Protein AF-A0A8H7BM84-F1 (afdb_monomer)

Sequence (127 aa):
MQILDDKEEPNIYANKRNANEGFRQAFTTRTEGTVSVCFKNYFSEGLNEQTGVSRPVGLEFEIGGLDFDRLAKIEALGPLELELRKLESVVKEIIEEMGYLQRREARLRDTNAGKYYIYATSSEESV

Mean predicted aligned error: 13.64 Å

pLDDT: mean 81.11, std 11.59, range [44.44, 95.44]

Structure (mmCIF, N/CA/C/O backbone):
data_AF-A0A8H7BM84-F1
#
_entry.id   AF-A0A8H7BM84-F1
#
loop_
_atom_site.group_PDB
_atom_site.id
_atom_site.type_symbol
_atom_site.label_atom_id
_atom_site.label_alt_id
_atom_site.label_comp_id
_atom_site.label_asym_id
_atom_site.label_entity_id
_atom_site.label_seq_id
_atom_site.pdbx_PDB_ins_code
_atom_site.Cartn_x
_atom_site.Cartn_y
_atom_site.Cartn_z
_atom_site.occupancy
_atom_site.B_iso_or_equiv
_atom_site.auth_seq_id
_atom_site.auth_comp_id
_atom_site.auth_asym_id
_atom_site.auth_atom_id
_atom_site.pdbx_PDB_model_num
ATOM 1 N N . MET A 1 1 ? -15.984 0.497 9.610 1.00 89.88 1 MET A N 1
ATOM 2 C CA . MET A 1 1 ? -14.647 0.513 8.995 1.00 89.88 1 MET A CA 1
ATOM 3 C C . MET A 1 1 ? -14.707 1.357 7.734 1.00 89.88 1 MET A C 1
ATOM 5 O O . MET A 1 1 ? -15.658 1.209 6.970 1.00 89.88 1 MET A O 1
ATOM 9 N N . GLN A 1 2 ? -13.740 2.247 7.545 1.00 93.50 2 GLN A N 1
ATOM 10 C CA . GLN A 1 2 ? -13.594 3.076 6.349 1.00 93.50 2 GLN A CA 1
ATOM 11 C C . GLN A 1 2 ? -12.145 3.008 5.858 1.00 93.50 2 GLN A C 1
ATOM 13 O O . GLN A 1 2 ? -11.248 3.008 6.692 1.00 93.50 2 GLN A O 1
ATOM 18 N N . ILE A 1 3 ? -11.931 2.928 4.544 1.00 93.25 3 ILE A N 1
ATOM 19 C CA . ILE A 1 3 ? -10.610 3.007 3.897 1.00 93.25 3 ILE A CA 1
ATOM 20 C C . ILE A 1 3 ? -10.632 4.222 2.975 1.00 93.25 3 ILE A C 1
ATOM 22 O O . ILE A 1 3 ? -11.518 4.304 2.118 1.00 93.25 3 ILE A O 1
ATOM 26 N N . LEU A 1 4 ? -9.699 5.152 3.165 1.00 94.44 4 LEU A N 1
ATOM 27 C CA . LEU A 1 4 ? -9.639 6.424 2.440 1.00 94.44 4 LEU A CA 1
ATOM 28 C C . LEU A 1 4 ? -8.197 6.903 2.232 1.00 94.44 4 LEU A C 1
ATOM 30 O O . LEU A 1 4 ? -7.324 6.519 3.007 1.00 94.44 4 LEU A O 1
ATOM 34 N N . ASP A 1 5 ? -7.950 7.710 1.200 1.00 94.12 5 ASP A N 1
ATOM 35 C CA . ASP A 1 5 ? -6.655 8.384 1.004 1.00 94.12 5 ASP A CA 1
ATOM 36 C C . ASP A 1 5 ? -6.604 9.784 1.641 1.00 94.12 5 ASP A C 1
ATOM 38 O O . ASP A 1 5 ? -7.597 10.292 2.158 1.00 94.12 5 ASP A O 1
ATOM 42 N N . ASP A 1 6 ? -5.412 10.374 1.653 1.00 93.12 6 ASP A N 1
ATOM 43 C CA . ASP A 1 6 ? -5.058 11.642 2.299 1.00 93.12 6 ASP A CA 1
ATOM 44 C C . ASP A 1 6 ? -5.249 12.888 1.416 1.00 93.12 6 ASP A C 1
ATOM 46 O O . ASP A 1 6 ? -4.701 13.953 1.705 1.00 93.12 6 ASP A O 1
ATOM 50 N N . LYS A 1 7 ? -6.039 12.789 0.344 1.00 90.06 7 LYS A N 1
ATOM 51 C CA . LYS A 1 7 ? -6.322 13.925 -0.544 1.00 90.06 7 LYS A CA 1
ATOM 52 C C . LYS A 1 7 ? -7.292 14.932 0.078 1.00 90.06 7 LYS A C 1
ATOM 54 O O . LYS A 1 7 ? -8.101 14.575 0.930 1.00 90.06 7 LYS A O 1
ATOM 59 N N . GLU A 1 8 ? -7.268 16.175 -0.426 1.00 88.94 8 GLU A N 1
ATOM 60 C CA . GLU A 1 8 ? -8.269 17.208 -0.086 1.00 88.94 8 GLU A CA 1
ATOM 61 C C . GLU A 1 8 ? -9.700 16.708 -0.328 1.00 88.94 8 GLU A C 1
ATOM 63 O O . GLU A 1 8 ? -10.579 16.890 0.513 1.00 88.94 8 GLU A O 1
ATOM 68 N N . GLU A 1 9 ? -9.905 16.010 -1.448 1.00 91.56 9 GLU A N 1
ATOM 69 C CA . GLU A 1 9 ? -11.099 15.215 -1.718 1.00 91.56 9 GLU A CA 1
ATOM 70 C C . GLU A 1 9 ? -10.746 13.723 -1.625 1.00 91.56 9 GLU A C 1
ATOM 72 O O . GLU A 1 9 ? -10.234 13.146 -2.595 1.00 91.56 9 GLU A O 1
ATOM 77 N N . PRO A 1 10 ? -10.972 13.086 -0.462 1.00 89.00 10 PRO A N 1
ATOM 78 C CA . PRO A 1 10 ? -10.491 11.737 -0.222 1.00 89.00 10 PRO A CA 1
ATOM 79 C C . PRO A 1 10 ? -11.289 10.708 -1.026 1.00 89.00 10 PRO A C 1
ATOM 81 O O . PRO A 1 10 ? -12.523 10.652 -0.967 1.00 89.00 10 PRO A O 1
ATOM 84 N N . ASN A 1 11 ? -10.587 9.823 -1.732 1.00 91.88 11 ASN A N 1
ATOM 85 C CA . ASN A 1 11 ? -11.208 8.661 -2.354 1.00 91.88 11 ASN A CA 1
ATOM 86 C C . ASN A 1 11 ? -11.570 7.645 -1.273 1.00 91.88 11 ASN A C 1
ATOM 88 O O . ASN A 1 11 ? -10.711 7.188 -0.522 1.00 91.88 11 ASN A O 1
ATOM 92 N N . ILE A 1 12 ? -12.840 7.243 -1.224 1.00 93.56 12 ILE A N 1
ATOM 93 C CA . ILE A 1 12 ? -13.318 6.214 -0.298 1.00 93.56 12 ILE A CA 1
ATOM 94 C C . ILE A 1 12 ? -13.259 4.858 -1.004 1.00 93.56 12 ILE A C 1
ATOM 96 O O . ILE A 1 12 ? -14.112 4.541 -1.832 1.00 93.56 12 ILE A O 1
ATOM 100 N N . TYR A 1 13 ? -12.272 4.038 -0.649 1.00 91.62 13 TYR A N 1
ATOM 101 C CA . TYR A 1 13 ? -12.093 2.697 -1.217 1.00 91.62 13 TYR A CA 1
ATOM 102 C C . TYR A 1 13 ? -13.037 1.668 -0.590 1.00 91.62 13 TYR A C 1
ATOM 104 O O . TYR A 1 13 ? -13.456 0.720 -1.250 1.00 91.62 13 TYR A O 1
ATOM 112 N N . ALA A 1 14 ? -13.399 1.853 0.684 1.00 91.88 14 ALA A N 1
ATOM 113 C CA . ALA A 1 14 ? -14.378 1.010 1.358 1.00 91.88 14 ALA A CA 1
ATOM 114 C C . ALA A 1 14 ? -15.088 1.748 2.492 1.00 91.88 14 ALA A C 1
ATOM 116 O O . ALA A 1 14 ? -14.476 2.498 3.249 1.00 91.88 14 ALA A O 1
ATOM 117 N N . ASN A 1 15 ? -16.384 1.479 2.658 1.00 93.81 15 ASN A N 1
ATOM 118 C CA . ASN A 1 15 ? -17.184 1.984 3.770 1.00 93.81 15 ASN A CA 1
ATOM 119 C C . ASN A 1 15 ? -18.164 0.901 4.230 1.00 93.81 15 ASN A C 1
ATOM 121 O O . ASN A 1 15 ? -19.191 0.660 3.597 1.00 93.81 15 ASN A O 1
ATOM 125 N N . LYS A 1 16 ? -17.833 0.223 5.334 1.00 90.69 16 LYS A N 1
ATOM 126 C CA . LYS A 1 16 ? -18.612 -0.899 5.868 1.00 90.69 16 LYS A CA 1
ATOM 127 C C . LYS A 1 16 ? -19.035 -0.635 7.309 1.00 90.69 16 LYS A C 1
ATOM 129 O O . LYS A 1 16 ? -18.200 -0.399 8.188 1.00 90.69 16 LYS A O 1
ATOM 134 N N . ARG A 1 17 ? -20.344 -0.721 7.564 1.00 89.31 17 ARG A N 1
ATOM 135 C CA . ARG A 1 17 ? -20.917 -0.809 8.917 1.00 89.31 17 ARG A CA 1
ATOM 136 C C . ARG A 1 17 ? -20.942 -2.267 9.373 1.00 89.31 17 ARG A C 1
ATOM 138 O O . ARG A 1 17 ? -21.111 -3.151 8.537 1.00 89.31 17 ARG A O 1
ATOM 145 N N . ASN A 1 18 ?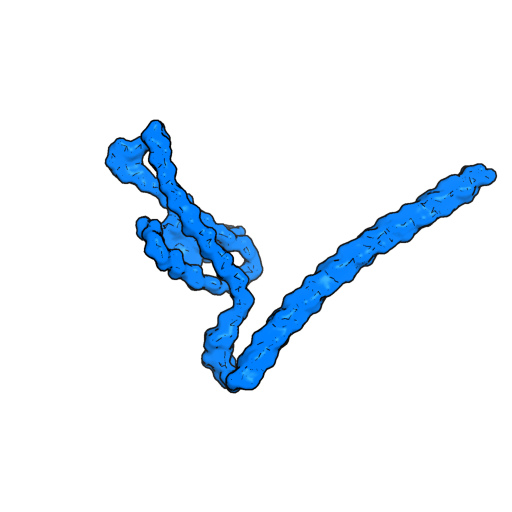 -20.786 -2.490 10.679 1.00 85.06 18 ASN A N 1
ATOM 146 C CA . ASN A 1 18 ? -20.763 -3.822 11.296 1.00 85.06 18 ASN A CA 1
ATOM 147 C C . ASN A 1 18 ? -19.749 -4.766 10.625 1.00 85.06 18 ASN A C 1
ATOM 149 O O . ASN A 1 18 ? -20.106 -5.857 10.190 1.00 85.06 18 ASN A O 1
ATOM 153 N N . ALA A 1 19 ? -18.497 -4.312 10.490 1.00 82.62 19 ALA A N 1
ATOM 154 C CA . ALA A 1 19 ? -17.416 -5.160 9.996 1.00 82.62 19 ALA A CA 1
ATOM 155 C C . ALA A 1 19 ? -17.198 -6.314 10.986 1.00 82.62 19 ALA A C 1
ATOM 157 O O . ALA A 1 19 ? -16.936 -6.078 12.165 1.00 82.62 19 ALA A O 1
ATOM 158 N N . ASN A 1 20 ? -17.385 -7.532 10.497 1.00 82.38 20 ASN A N 1
ATOM 159 C CA . ASN A 1 20 ? -17.267 -8.779 11.234 1.00 82.38 20 ASN A CA 1
ATOM 160 C C . ASN A 1 20 ? -15.994 -9.530 10.819 1.00 82.38 20 ASN A C 1
ATOM 162 O O . ASN A 1 20 ? -15.253 -9.102 9.932 1.00 82.38 20 ASN A O 1
ATOM 166 N N . GLU A 1 21 ? -15.743 -10.645 11.492 1.00 78.38 21 GLU A N 1
ATOM 167 C CA . GLU A 1 21 ? -14.598 -11.507 11.227 1.00 78.38 21 GLU A CA 1
ATOM 168 C C . GLU A 1 21 ? -14.585 -11.994 9.766 1.00 78.38 21 GLU A C 1
ATOM 170 O O . GLU A 1 21 ? -15.631 -12.296 9.188 1.00 78.38 21 GLU A O 1
ATOM 175 N N . GLY A 1 22 ? -13.400 -12.024 9.150 1.00 75.00 22 GLY A N 1
ATOM 176 C CA . GLY A 1 22 ? -13.219 -12.447 7.757 1.00 75.00 22 GLY A CA 1
ATOM 177 C C . GLY A 1 22 ? -13.480 -11.371 6.695 1.00 75.00 22 GLY A C 1
ATOM 178 O O . GLY A 1 22 ? -13.395 -11.669 5.503 1.00 75.00 22 GLY A O 1
ATOM 179 N N . PHE A 1 23 ? -13.766 -10.121 7.079 1.00 82.44 23 PHE A N 1
ATOM 180 C CA . PHE A 1 23 ? -13.868 -9.030 6.109 1.00 82.44 23 PHE A CA 1
ATOM 181 C C . PHE A 1 23 ? -12.502 -8.734 5.470 1.00 82.44 23 PHE A C 1
ATOM 183 O O . PHE A 1 23 ? -11.594 -8.227 6.125 1.00 82.44 23 PHE A O 1
ATOM 190 N N . ARG A 1 24 ? -12.376 -9.029 4.173 1.00 83.19 24 ARG A N 1
ATOM 191 C CA . ARG A 1 24 ? -11.191 -8.752 3.353 1.00 83.19 24 ARG A CA 1
ATOM 192 C C . ARG A 1 24 ? -11.562 -7.812 2.215 1.00 83.19 24 ARG A C 1
ATOM 194 O O . ARG A 1 24 ? -12.580 -8.009 1.556 1.00 83.19 24 ARG A O 1
ATOM 201 N N . GLN A 1 25 ? -10.725 -6.809 1.976 1.00 83.12 25 GLN A N 1
ATOM 202 C CA . GLN A 1 25 ? -10.920 -5.833 0.910 1.00 83.12 25 GLN A CA 1
ATOM 203 C C . GLN A 1 25 ? -9.597 -5.577 0.193 1.00 83.12 25 GLN A C 1
ATOM 205 O O . GLN A 1 25 ? -8.637 -5.138 0.814 1.00 83.12 25 GLN A O 1
ATOM 210 N N . ALA A 1 26 ? -9.588 -5.783 -1.123 1.00 85.06 26 ALA A N 1
ATOM 211 C CA . ALA A 1 26 ? -8.502 -5.358 -1.999 1.00 85.06 26 ALA A CA 1
ATOM 212 C C . ALA A 1 26 ? -8.894 -4.061 -2.715 1.00 85.06 26 ALA A C 1
ATOM 214 O O . ALA A 1 26 ? -10.051 -3.890 -3.115 1.00 85.06 26 ALA A O 1
ATOM 215 N N . PHE A 1 27 ? -7.942 -3.150 -2.886 1.00 84.62 27 PHE A N 1
ATOM 216 C CA . PHE A 1 27 ? -8.117 -1.913 -3.641 1.00 84.62 27 PHE A CA 1
ATOM 217 C C . PHE A 1 27 ? -6.788 -1.506 -4.284 1.00 84.62 27 PHE A C 1
ATOM 219 O O . PHE A 1 27 ? -5.725 -1.970 -3.885 1.00 84.62 27 PHE A O 1
ATOM 226 N N . THR A 1 28 ? -6.862 -0.642 -5.292 1.00 83.62 28 THR A N 1
ATOM 227 C CA . THR A 1 28 ? -5.692 -0.062 -5.957 1.00 83.62 28 THR A CA 1
ATOM 228 C C . THR A 1 28 ? -5.785 1.446 -5.808 1.00 83.62 28 THR A C 1
ATOM 230 O O . THR A 1 28 ? -6.835 2.031 -6.096 1.00 83.62 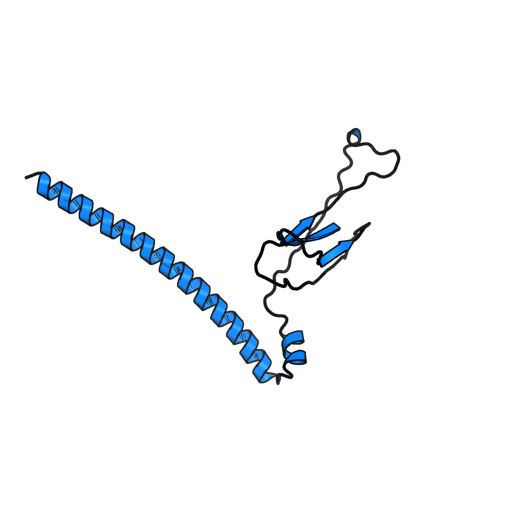28 THR A O 1
ATOM 233 N N . THR A 1 29 ? -4.715 2.075 -5.330 1.00 85.19 29 THR A N 1
ATOM 234 C CA . THR A 1 29 ? -4.649 3.534 -5.237 1.00 85.19 29 THR A CA 1
ATOM 235 C C . THR A 1 29 ? -4.557 4.128 -6.639 1.00 85.19 29 THR A C 1
ATOM 237 O O . THR A 1 29 ? -3.949 3.557 -7.543 1.00 85.19 29 THR A O 1
ATOM 240 N N . ARG A 1 30 ? -5.207 5.275 -6.856 1.00 80.38 30 ARG A N 1
ATOM 241 C CA . ARG A 1 30 ? -5.151 5.960 -8.162 1.00 80.38 30 ARG A CA 1
ATOM 242 C C . ARG A 1 30 ? -3.905 6.822 -8.328 1.00 80.38 30 ARG A C 1
ATOM 244 O O . ARG A 1 30 ? -3.539 7.151 -9.449 1.00 80.38 30 ARG A O 1
ATOM 251 N N . THR A 1 31 ? -3.303 7.228 -7.221 1.00 81.75 31 THR A N 1
ATOM 252 C CA . THR A 1 31 ? -2.095 8.052 -7.167 1.00 81.75 31 THR A CA 1
ATOM 253 C C . THR A 1 31 ? -1.266 7.641 -5.960 1.00 81.75 31 THR A C 1
ATOM 255 O O . THR A 1 31 ? -1.784 7.007 -5.039 1.00 81.75 31 THR A O 1
ATOM 258 N N . GLU A 1 32 ? -0.002 8.050 -5.951 1.00 81.00 32 GLU A N 1
ATOM 259 C CA . GLU A 1 32 ? 0.843 7.998 -4.761 1.00 81.00 32 GLU A CA 1
ATOM 260 C C . GLU A 1 32 ? 0.229 8.848 -3.634 1.00 81.00 32 GLU A C 1
ATOM 262 O O . GLU A 1 32 ? -0.381 9.889 -3.903 1.00 81.00 32 GLU A O 1
ATOM 267 N N . GLY A 1 33 ? 0.321 8.365 -2.395 1.00 86.44 33 GLY A N 1
ATOM 268 C CA . GLY A 1 33 ? -0.284 8.998 -1.224 1.00 86.44 33 GLY A CA 1
ATOM 269 C C . GLY A 1 33 ? -0.438 8.035 -0.049 1.00 86.44 33 GLY A C 1
ATOM 270 O O . GLY A 1 33 ? -0.139 6.841 -0.154 1.00 86.44 33 GLY A O 1
ATOM 271 N N . THR A 1 34 ? -0.921 8.557 1.074 1.00 90.12 34 THR A N 1
ATOM 272 C CA . THR A 1 34 ? -1.145 7.779 2.296 1.00 90.12 34 THR A CA 1
ATOM 273 C C . THR A 1 34 ? -2.556 7.212 2.304 1.00 90.12 34 THR A C 1
ATOM 275 O O . THR A 1 34 ? -3.533 7.934 2.121 1.00 90.12 34 THR A O 1
ATOM 278 N N . VAL A 1 35 ? -2.689 5.917 2.592 1.00 91.69 35 VAL A N 1
ATOM 279 C CA . VAL A 1 35 ? -3.997 5.286 2.796 1.00 91.69 35 VAL A CA 1
ATOM 280 C C . VAL A 1 35 ? -4.236 5.055 4.281 1.00 91.69 35 VAL A 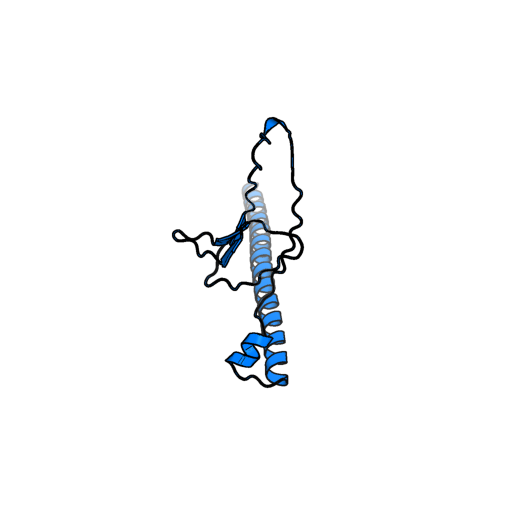C 1
ATOM 282 O O . VAL A 1 35 ? -3.410 4.472 4.978 1.00 91.69 35 VAL A O 1
ATOM 285 N N . SER A 1 36 ? -5.400 5.487 4.756 1.00 92.56 36 SER A N 1
ATOM 286 C CA . SER A 1 36 ? -5.847 5.346 6.139 1.00 92.56 36 SER A CA 1
ATOM 287 C C . SER A 1 36 ? -6.987 4.339 6.252 1.00 92.56 36 SER A C 1
ATOM 289 O O . SER A 1 36 ? -7.948 4.376 5.481 1.00 92.56 36 SER A O 1
ATOM 291 N N . VAL A 1 37 ? -6.923 3.474 7.270 1.00 92.12 37 VAL A N 1
ATOM 292 C CA . VAL A 1 37 ? -8.025 2.577 7.646 1.00 92.12 37 VAL A CA 1
ATOM 293 C C . VAL A 1 37 ? -8.559 2.960 9.014 1.00 92.12 37 VAL A C 1
ATOM 295 O O . VAL A 1 37 ? -7.871 2.876 10.027 1.00 92.12 37 VAL A O 1
ATOM 298 N N . CYS A 1 38 ? -9.821 3.375 9.045 1.00 91.69 38 CYS A N 1
ATOM 299 C CA . CYS A 1 38 ? -10.482 3.883 10.235 1.00 91.69 38 CYS A CA 1
ATOM 300 C C . CYS A 1 38 ? -11.517 2.884 10.764 1.00 91.69 38 CYS A C 1
ATOM 302 O O . CYS A 1 38 ? -12.484 2.526 10.077 1.00 91.69 38 CYS A O 1
ATOM 304 N N . PHE A 1 39 ? -11.385 2.506 12.034 1.00 90.50 39 PHE A N 1
ATOM 305 C CA . PHE A 1 39 ? -12.407 1.774 12.779 1.00 90.50 39 PHE A CA 1
ATOM 306 C C . PHE A 1 39 ? -13.158 2.741 13.690 1.00 90.50 39 PHE A C 1
ATOM 308 O O . PHE A 1 39 ? -12.562 3.458 14.483 1.00 90.50 39 PHE A O 1
ATOM 315 N N . LYS A 1 40 ? -14.486 2.772 13.556 1.00 88.50 40 LYS A N 1
ATOM 316 C CA . LYS A 1 40 ? -15.378 3.548 14.422 1.00 88.50 40 LYS A CA 1
ATOM 317 C C . LYS A 1 40 ? -16.192 2.558 15.239 1.00 88.50 40 LYS A C 1
ATOM 319 O O . LYS A 1 40 ? -16.867 1.709 14.653 1.00 88.50 40 LYS A O 1
ATOM 324 N N . ASN A 1 41 ? -16.086 2.654 16.559 1.00 84.38 41 ASN A N 1
ATOM 325 C CA . ASN A 1 41 ? -16.891 1.873 17.485 1.00 84.38 41 ASN A CA 1
ATOM 326 C C . ASN A 1 41 ? -18.152 2.672 17.828 1.00 84.38 41 ASN A C 1
ATOM 328 O O . ASN A 1 41 ? -18.056 3.820 18.251 1.00 84.38 41 ASN A O 1
ATOM 332 N N . TYR A 1 42 ? -19.318 2.071 17.615 1.00 81.69 42 TYR A N 1
ATOM 333 C CA . TYR A 1 42 ? -20.602 2.647 17.994 1.00 81.69 42 TYR A CA 1
ATOM 334 C C . TYR A 1 42 ? -21.159 1.802 19.135 1.00 81.69 42 TYR A C 1
ATOM 336 O O . TYR A 1 42 ? -21.332 0.592 18.975 1.00 81.69 42 TYR A O 1
ATOM 344 N N . PHE A 1 43 ? -21.417 2.427 20.282 1.00 75.19 43 PHE A N 1
ATOM 345 C CA . PHE A 1 43 ? -22.039 1.749 21.413 1.00 75.19 43 PHE A CA 1
ATOM 346 C C . PHE A 1 43 ? -23.473 1.341 21.056 1.00 75.19 43 PHE A C 1
ATOM 348 O O . PHE A 1 43 ? -24.195 2.086 20.391 1.00 75.19 43 PHE A O 1
ATOM 355 N N . SER A 1 44 ? -23.884 0.146 21.481 1.00 72.81 44 SER A N 1
ATOM 356 C CA . SER A 1 44 ? -25.298 -0.225 21.468 1.00 72.81 44 SER A CA 1
ATOM 357 C C . SER A 1 44 ? -26.047 0.563 22.541 1.00 72.81 44 SER A C 1
ATOM 359 O O . SER A 1 44 ? -25.458 0.928 23.560 1.00 72.81 44 SER A O 1
ATOM 361 N N . GLU A 1 45 ? -27.343 0.794 22.330 1.00 70.75 45 GLU A N 1
ATOM 362 C CA . GLU A 1 45 ? -28.197 1.474 23.308 1.00 70.75 45 GLU A CA 1
ATOM 363 C C . GLU A 1 45 ? -28.034 0.859 24.711 1.00 70.75 45 GLU A C 1
ATOM 365 O O . GLU A 1 45 ? -28.100 -0.359 24.880 1.00 70.75 45 GLU A O 1
ATOM 370 N N . GLY A 1 46 ? -27.765 1.710 25.708 1.00 67.88 46 GLY A N 1
ATOM 371 C CA . GLY A 1 46 ? -27.583 1.320 27.113 1.00 67.88 46 GLY A CA 1
ATOM 372 C C . GLY A 1 46 ? -26.138 1.070 27.569 1.00 67.88 46 GLY A C 1
ATOM 373 O O . GLY A 1 46 ? -25.913 0.931 28.770 1.00 67.88 46 GLY A O 1
ATOM 374 N N . LEU A 1 47 ? -25.155 1.046 26.661 1.00 68.56 47 LEU A N 1
ATOM 375 C CA . LEU A 1 47 ? -23.729 1.014 27.011 1.00 68.56 47 LEU A CA 1
ATOM 376 C C . LEU A 1 47 ? -23.114 2.411 26.857 1.00 68.56 47 LEU A C 1
ATOM 378 O O . LEU A 1 47 ? -23.182 3.013 25.789 1.00 68.56 47 LEU A O 1
ATOM 382 N N . ASN A 1 48 ? -22.476 2.902 27.920 1.00 65.50 48 ASN A N 1
ATOM 383 C CA . ASN A 1 48 ? -21.802 4.205 27.949 1.00 65.50 48 ASN A CA 1
ATOM 384 C C . ASN A 1 48 ? -20.279 4.003 28.007 1.00 65.50 48 ASN A C 1
ATOM 386 O O . ASN A 1 48 ? -19.826 2.950 28.457 1.00 65.50 48 ASN A O 1
ATOM 390 N N . GLU A 1 49 ? -19.478 5.017 27.657 1.00 64.12 49 GLU A N 1
ATOM 391 C CA . GLU A 1 49 ? -17.999 4.975 27.754 1.00 64.12 49 GLU A CA 1
ATOM 392 C C . GLU A 1 49 ? -17.492 4.507 29.132 1.00 64.12 49 GLU A C 1
ATOM 394 O O . GLU A 1 49 ? -16.486 3.809 29.233 1.00 64.12 49 GLU A O 1
ATOM 399 N N . GLN A 1 50 ? -18.250 4.804 30.192 1.00 64.50 50 GLN A N 1
ATOM 400 C CA . GLN A 1 50 ? -17.970 4.413 31.579 1.00 64.50 50 GLN A CA 1
ATOM 401 C C . GLN A 1 50 ? -17.972 2.893 31.815 1.00 64.50 50 GLN A C 1
ATOM 403 O O . GLN A 1 50 ? -17.393 2.427 32.791 1.00 64.50 50 GLN A O 1
ATOM 408 N N . THR A 1 51 ? -18.603 2.110 30.934 1.00 65.69 51 THR A N 1
ATOM 409 C CA . THR A 1 51 ? -18.638 0.639 31.033 1.00 65.69 51 THR A CA 1
ATOM 410 C C . THR A 1 51 ? -17.328 -0.020 30.597 1.00 65.69 51 THR A C 1
ATOM 412 O O . THR A 1 51 ? -17.152 -1.216 30.812 1.00 65.69 51 THR A O 1
ATOM 415 N N . GLY A 1 52 ? -16.396 0.736 29.998 1.00 63.59 52 GLY A N 1
ATOM 416 C CA . GLY A 1 52 ? -15.063 0.239 29.645 1.00 63.59 52 GLY A CA 1
ATOM 417 C C . GLY A 1 52 ? -15.056 -0.861 28.577 1.00 63.59 52 GLY A C 1
ATOM 418 O O . GLY A 1 52 ? -14.068 -1.582 28.444 1.00 63.59 52 GLY A O 1
ATOM 419 N N . VAL A 1 53 ? -16.143 -1.022 27.816 1.00 71.62 53 VAL A N 1
ATOM 420 C CA . VAL A 1 53 ? -16.259 -2.081 26.807 1.00 71.62 53 VAL A CA 1
ATOM 421 C C . VAL A 1 53 ? -15.386 -1.741 25.595 1.00 71.62 53 VAL A C 1
ATOM 423 O O . VAL A 1 53 ? -15.770 -0.960 24.725 1.00 71.62 53 VAL A O 1
ATOM 426 N N . SER A 1 54 ? -14.205 -2.356 25.532 1.00 76.00 54 SER A N 1
ATOM 427 C CA . SER A 1 54 ? -13.307 -2.312 24.376 1.00 76.00 54 SER A CA 1
ATOM 428 C C . SER A 1 54 ? -13.520 -3.532 23.479 1.00 76.00 54 SER A C 1
ATOM 430 O O . SER A 1 54 ? -13.770 -4.636 23.964 1.00 76.00 54 SER A O 1
ATOM 432 N N . ARG A 1 55 ? -13.418 -3.344 22.160 1.00 79.44 55 ARG A N 1
ATOM 433 C CA . ARG A 1 55 ? -13.441 -4.436 21.179 1.00 79.44 55 ARG A CA 1
ATOM 434 C C . ARG A 1 55 ? -12.073 -4.525 20.506 1.00 79.44 55 ARG A C 1
ATOM 436 O O . ARG A 1 55 ? -11.706 -3.568 19.823 1.00 79.44 55 ARG A O 1
ATOM 443 N N . PRO A 1 56 ? -11.325 -5.630 20.673 1.00 85.12 56 PRO A N 1
ATOM 444 C CA . PRO A 1 56 ? -10.078 -5.810 19.949 1.00 85.12 56 PRO A CA 1
ATOM 445 C C . PRO A 1 56 ? -10.368 -5.946 18.451 1.00 85.12 56 PRO A C 1
ATOM 447 O O . PRO A 1 56 ? -11.330 -6.602 18.048 1.00 85.12 56 PRO A O 1
ATOM 450 N N . VAL A 1 57 ? -9.531 -5.318 17.631 1.00 86.94 57 VAL A N 1
ATOM 451 C CA . VAL A 1 57 ? -9.591 -5.412 16.171 1.00 86.94 57 VAL A CA 1
ATOM 452 C C . VAL A 1 57 ? -8.265 -5.987 15.696 1.00 86.94 57 VAL A C 1
ATOM 454 O O . VAL A 1 57 ? -7.224 -5.356 15.862 1.00 86.94 57 VAL A O 1
ATOM 457 N N . GLY A 1 58 ? -8.310 -7.191 15.125 1.00 88.38 58 GLY A N 1
ATOM 458 C CA . GLY A 1 58 ? -7.196 -7.758 14.371 1.00 88.38 58 GLY A CA 1
ATOM 459 C C . GLY A 1 58 ? -7.214 -7.199 12.954 1.00 88.38 58 GLY A C 1
ATOM 460 O O . GLY A 1 58 ? -8.249 -7.241 12.289 1.00 88.38 58 GLY A O 1
ATOM 461 N N . LEU A 1 59 ? -6.090 -6.646 12.512 1.00 88.44 59 LEU A N 1
ATOM 462 C CA . LEU A 1 59 ? -5.944 -6.043 11.195 1.00 88.44 59 LEU A CA 1
ATOM 463 C C . LEU A 1 59 ? -4.668 -6.566 10.553 1.00 88.44 59 LEU A C 1
ATOM 465 O O . LEU A 1 59 ? -3.590 -6.461 11.132 1.00 88.44 59 LEU A O 1
ATOM 469 N N . GLU A 1 60 ? -4.821 -7.110 9.356 1.00 86.31 60 GLU A N 1
ATOM 470 C CA . GLU A 1 60 ? -3.732 -7.599 8.526 1.00 86.31 60 GLU A CA 1
ATOM 471 C C . GLU A 1 60 ? -3.727 -6.788 7.233 1.00 86.31 60 GLU A C 1
ATOM 473 O O . GLU A 1 60 ? -4.767 -6.628 6.587 1.00 86.31 60 GLU A O 1
ATOM 478 N N 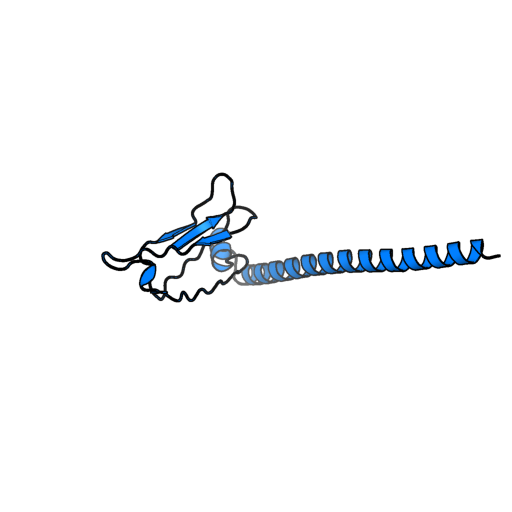. PHE A 1 61 ? -2.564 -6.238 6.893 1.00 83.81 61 PHE A N 1
ATOM 479 C CA . PHE A 1 61 ? -2.349 -5.534 5.639 1.00 83.81 61 PHE A CA 1
ATOM 480 C C . PHE A 1 61 ? -1.368 -6.311 4.788 1.00 83.81 61 PHE A C 1
ATOM 482 O O . PHE A 1 61 ? -0.215 -6.498 5.170 1.00 83.81 61 PHE A O 1
ATOM 489 N N . GLU A 1 62 ? -1.826 -6.679 3.603 1.00 80.44 62 GLU A N 1
ATOM 490 C CA . GLU A 1 62 ? -0.967 -7.147 2.532 1.00 80.44 62 GLU A CA 1
ATOM 491 C C . GLU A 1 62 ? -0.811 -6.000 1.538 1.00 80.44 62 GLU A C 1
ATOM 493 O O . GLU A 1 62 ? -1.769 -5.573 0.888 1.00 80.44 62 GLU A O 1
ATOM 498 N N . ILE A 1 63 ? 0.402 -5.464 1.462 1.00 77.06 63 ILE A N 1
ATOM 499 C CA . ILE A 1 63 ? 0.780 -4.472 0.461 1.00 77.06 63 ILE A CA 1
ATOM 500 C C . ILE A 1 63 ? 1.542 -5.246 -0.609 1.00 77.06 63 ILE A C 1
ATOM 502 O O . ILE A 1 63 ? 2.681 -5.650 -0.396 1.00 77.06 63 ILE A O 1
ATOM 506 N N . GLY A 1 64 ? 0.875 -5.517 -1.727 1.00 69.94 64 GLY A N 1
ATOM 507 C CA . GLY A 1 64 ? 1.450 -6.220 -2.870 1.00 69.94 64 GLY A CA 1
ATOM 508 C C . GLY A 1 64 ? 1.519 -5.306 -4.088 1.00 69.94 64 GLY A C 1
ATOM 509 O O . GLY A 1 64 ? 0.530 -4.652 -4.429 1.00 69.94 64 GLY A O 1
ATOM 510 N N . GLY A 1 65 ? 2.686 -5.261 -4.737 1.00 69.69 65 GLY A N 1
ATOM 511 C CA . GLY A 1 65 ? 2.859 -4.646 -6.053 1.00 69.69 65 GLY A CA 1
ATOM 512 C C . GLY A 1 65 ? 2.026 -5.358 -7.123 1.00 69.69 65 GLY A C 1
ATOM 513 O O . GLY A 1 65 ? 1.676 -6.520 -6.948 1.00 69.69 65 GLY A O 1
ATOM 514 N N . LEU A 1 66 ? 1.691 -4.611 -8.186 1.00 66.06 66 LEU A N 1
ATOM 515 C CA . LEU A 1 66 ? 1.000 -5.012 -9.427 1.00 66.06 66 LEU A CA 1
ATOM 516 C C . LEU A 1 66 ? 0.329 -6.400 -9.409 1.00 66.06 66 LEU A C 1
ATOM 518 O O . LEU A 1 66 ? 0.992 -7.429 -9.465 1.00 66.06 66 LEU A O 1
ATOM 522 N N . ASP A 1 67 ? -1.008 -6.429 -9.447 1.00 74.44 67 ASP A N 1
ATOM 523 C CA . ASP A 1 67 ? -1.777 -7.657 -9.685 1.00 74.44 67 ASP A CA 1
ATOM 524 C C . ASP A 1 67 ? -1.482 -8.178 -11.104 1.00 74.44 67 ASP A C 1
ATOM 526 O O . ASP A 1 67 ? -2.114 -7.786 -12.091 1.00 74.44 67 ASP A O 1
ATOM 530 N N . PHE A 1 68 ? -0.462 -9.030 -11.198 1.00 74.88 68 PHE A N 1
ATOM 531 C CA . PHE A 1 68 ? 0.034 -9.595 -12.446 1.00 74.88 68 PHE A CA 1
ATOM 532 C C . PHE A 1 68 ? -1.039 -10.424 -13.157 1.00 74.88 68 PHE A C 1
ATOM 534 O O . PHE A 1 68 ? -1.092 -10.416 -14.384 1.00 74.88 68 PHE A O 1
ATOM 541 N N . ASP A 1 69 ? -1.955 -11.059 -12.421 1.00 76.81 69 ASP A N 1
ATOM 542 C CA . ASP A 1 69 ? -3.053 -11.828 -13.011 1.00 76.81 69 ASP A CA 1
ATOM 543 C C . ASP A 1 69 ? -4.085 -10.914 -13.683 1.00 76.81 69 ASP A C 1
ATOM 545 O O . ASP A 1 69 ? -4.648 -11.257 -14.729 1.00 76.81 69 ASP A O 1
ATOM 549 N N . ARG A 1 70 ? -4.336 -9.728 -13.118 1.00 73.38 70 ARG A N 1
ATOM 550 C CA . ARG A 1 70 ? -5.123 -8.685 -13.794 1.00 73.38 70 ARG A CA 1
ATOM 551 C C . ARG A 1 70 ? -4.373 -8.085 -14.975 1.00 73.38 70 ARG A C 1
ATOM 553 O O . ARG A 1 70 ? -4.985 -7.915 -16.027 1.00 73.38 70 ARG A O 1
ATOM 560 N N . LEU A 1 71 ? -3.080 -7.797 -14.829 1.00 71.75 71 LEU A N 1
ATOM 561 C CA . LEU A 1 71 ? -2.257 -7.242 -15.907 1.00 71.75 71 LEU A CA 1
ATOM 562 C C . LEU A 1 71 ? -2.217 -8.186 -17.114 1.00 71.75 71 LEU A C 1
ATOM 564 O O . LEU A 1 71 ? -2.464 -7.750 -18.233 1.00 71.75 71 LEU A O 1
ATOM 568 N N . ALA A 1 72 ? -2.024 -9.487 -16.881 1.00 77.38 72 ALA A N 1
ATOM 569 C CA . ALA A 1 72 ? -2.036 -10.513 -17.920 1.00 77.38 72 ALA A CA 1
ATOM 570 C C . ALA A 1 72 ? -3.345 -10.528 -18.713 1.00 77.38 72 ALA A C 1
ATOM 572 O O . ALA A 1 72 ? -3.335 -10.720 -19.924 1.00 77.38 72 ALA A O 1
ATOM 573 N N . LYS A 1 73 ? -4.478 -10.297 -18.041 1.00 79.19 73 LYS A N 1
ATOM 574 C CA . LYS A 1 73 ? -5.797 -10.254 -18.685 1.00 79.19 73 LYS A CA 1
ATOM 575 C C . LYS A 1 73 ? -6.029 -8.967 -19.473 1.00 79.19 73 LYS A C 1
ATOM 577 O O . LYS A 1 73 ? -6.646 -9.027 -20.529 1.00 79.19 73 LYS A O 1
ATOM 582 N N . ILE A 1 74 ? -5.570 -7.824 -18.962 1.00 76.25 74 ILE A N 1
ATOM 583 C CA . ILE A 1 74 ? -5.727 -6.514 -19.617 1.00 76.25 74 ILE A CA 1
ATOM 584 C C . ILE A 1 74 ? -4.818 -6.412 -20.845 1.00 76.25 74 ILE A C 1
ATOM 586 O O . ILE A 1 74 ? -5.266 -5.988 -21.906 1.00 76.25 74 ILE A O 1
ATOM 590 N N . GLU A 1 75 ? -3.555 -6.811 -20.698 1.00 82.75 75 GLU A N 1
ATOM 591 C CA . GLU A 1 75 ? -2.532 -6.727 -21.746 1.00 82.75 75 GLU A CA 1
ATOM 592 C C . GLU A 1 75 ? -2.462 -7.991 -22.620 1.00 82.75 75 GLU A C 1
ATOM 594 O O . GLU A 1 75 ? -1.666 -8.040 -23.551 1.00 82.75 75 GLU A O 1
ATOM 599 N N . ALA A 1 76 ? -3.301 -8.998 -22.344 1.00 84.31 76 ALA A N 1
ATOM 600 C CA . ALA A 1 76 ? -3.319 -10.292 -23.032 1.00 84.31 76 ALA A CA 1
ATOM 601 C C . ALA A 1 76 ? -1.931 -10.964 -23.103 1.00 84.31 76 ALA A C 1
ATOM 603 O O . ALA A 1 76 ? -1.548 -11.518 -24.133 1.00 84.31 76 ALA A O 1
ATOM 604 N N . LEU A 1 77 ? -1.181 -10.911 -21.998 1.00 83.00 77 LEU A N 1
ATOM 605 C CA . LEU A 1 77 ? 0.185 -11.433 -21.923 1.00 83.00 77 LEU A CA 1
ATOM 606 C C . LEU A 1 77 ? 0.202 -12.962 -21.963 1.00 83.00 77 LEU A C 1
ATOM 608 O O . LEU A 1 77 ? -0.600 -13.633 -21.304 1.00 83.00 77 LEU A O 1
ATOM 612 N N . GLY A 1 78 ? 1.176 -13.520 -22.681 1.00 89.06 78 GLY A N 1
ATOM 613 C CA . GLY A 1 78 ? 1.475 -14.948 -22.622 1.00 89.06 78 GLY A CA 1
ATOM 614 C C . GLY A 1 78 ? 2.065 -15.371 -21.263 1.00 89.06 78 GLY A C 1
ATOM 615 O O . GLY A 1 78 ? 2.592 -14.536 -20.526 1.00 89.06 78 GLY A O 1
ATOM 616 N N . PRO A 1 79 ? 2.067 -16.678 -20.924 1.00 88.69 79 PRO A N 1
ATOM 617 C CA . PRO A 1 79 ? 2.604 -17.165 -19.646 1.00 88.69 79 PRO A CA 1
ATOM 618 C C . PRO A 1 79 ? 4.072 -16.786 -19.405 1.00 88.69 79 PRO A C 1
ATOM 620 O O . PRO A 1 79 ? 4.451 -16.449 -18.289 1.00 88.69 79 PRO A O 1
ATOM 623 N N . LEU A 1 80 ? 4.897 -16.806 -20.457 1.00 91.25 80 LEU A N 1
ATOM 624 C CA . LEU A 1 80 ? 6.305 -16.412 -20.371 1.00 91.25 80 LEU A CA 1
ATOM 625 C C . LEU A 1 80 ? 6.466 -14.901 -20.156 1.00 91.25 80 LEU A C 1
ATOM 627 O O . LEU A 1 80 ? 7.289 -14.472 -19.353 1.00 91.25 80 LEU A O 1
ATOM 631 N N . GLU A 1 81 ? 5.679 -14.095 -20.866 1.00 85.44 81 GLU A N 1
ATOM 632 C CA . GLU A 1 81 ? 5.714 -12.634 -20.755 1.00 85.44 81 GLU A CA 1
ATOM 633 C C . GLU A 1 81 ? 5.282 -12.179 -19.361 1.00 85.44 81 GLU A C 1
ATOM 635 O O . GLU A 1 81 ? 5.882 -11.269 -18.793 1.00 85.44 81 GLU A O 1
ATOM 640 N N . LEU A 1 82 ? 4.295 -12.857 -18.772 1.00 86.38 82 LEU A N 1
ATOM 641 C CA . LEU A 1 82 ? 3.857 -12.617 -17.404 1.00 86.38 82 LEU A CA 1
ATOM 642 C C . LEU A 1 82 ? 4.982 -12.836 -16.384 1.00 86.38 82 LEU A C 1
ATOM 644 O O . LEU A 1 82 ? 5.200 -11.994 -15.514 1.00 86.38 82 LEU A O 1
ATOM 648 N N . GLU A 1 83 ? 5.716 -13.943 -16.496 1.00 88.75 83 GLU A N 1
ATOM 649 C CA . GLU A 1 83 ? 6.859 -14.218 -15.617 1.00 88.75 83 GLU A CA 1
ATOM 650 C C . GLU A 1 83 ? 7.981 -13.183 -15.802 1.00 88.75 83 GLU A C 1
ATOM 652 O O . GLU A 1 83 ? 8.566 -12.719 -14.822 1.00 88.75 83 GLU A O 1
ATOM 657 N N . LEU A 1 84 ? 8.226 -12.729 -17.036 1.00 90.50 84 LEU A N 1
ATOM 658 C CA . LEU A 1 84 ? 9.173 -11.640 -17.300 1.00 90.50 84 LEU A CA 1
ATOM 659 C C . LEU A 1 84 ? 8.726 -10.314 -16.669 1.00 90.50 84 LEU A C 1
ATOM 661 O O . LEU A 1 84 ? 9.562 -9.605 -16.113 1.00 90.50 84 LEU A O 1
ATOM 665 N N . ARG A 1 85 ? 7.425 -9.989 -16.689 1.00 84.94 85 ARG A N 1
ATOM 666 C CA . ARG A 1 85 ? 6.877 -8.794 -16.019 1.00 84.94 85 ARG A CA 1
ATOM 667 C C . ARG A 1 85 ? 7.038 -8.844 -14.505 1.00 84.94 85 ARG A C 1
ATOM 669 O O . ARG A 1 85 ? 7.388 -7.830 -13.901 1.00 84.94 85 ARG A O 1
ATOM 676 N N . LYS A 1 86 ? 6.818 -10.012 -13.894 1.00 86.38 86 LYS A N 1
ATOM 677 C CA . LYS A 1 86 ? 7.072 -10.217 -12.460 1.00 86.38 86 LYS A CA 1
ATOM 678 C C . LYS A 1 86 ? 8.534 -9.936 -12.131 1.00 86.38 86 LYS A C 1
ATOM 680 O O . LYS A 1 86 ? 8.826 -9.166 -11.220 1.00 86.38 86 LYS A O 1
ATOM 685 N N . LEU A 1 87 ? 9.446 -10.505 -12.917 1.00 89.88 87 LEU A N 1
ATOM 686 C CA . LEU A 1 87 ? 10.881 -10.330 -12.719 1.00 89.88 87 LEU A CA 1
ATOM 687 C C . LEU A 1 87 ? 11.325 -8.876 -12.944 1.00 89.88 87 LEU A C 1
ATOM 689 O O . LEU A 1 87 ? 12.106 -8.351 -12.156 1.00 89.88 87 LEU A O 1
ATOM 693 N N . GLU A 1 88 ? 10.784 -8.197 -13.959 1.00 88.88 88 GLU A N 1
ATOM 694 C CA . GLU A 1 88 ? 11.029 -6.771 -14.213 1.00 88.88 88 GLU A CA 1
ATOM 695 C C . GLU A 1 88 ? 10.647 -5.905 -13.002 1.00 88.88 88 GLU A C 1
ATOM 697 O O . GLU A 1 88 ? 11.398 -5.004 -12.627 1.00 88.88 88 GLU A O 1
ATOM 702 N N . SER A 1 89 ? 9.504 -6.189 -12.370 1.00 85.31 89 SER A N 1
ATOM 703 C CA . SER A 1 89 ? 9.043 -5.456 -11.187 1.00 85.31 89 SER A CA 1
ATOM 704 C C . SER A 1 89 ? 10.012 -5.587 -10.013 1.00 85.31 89 SER A C 1
ATOM 706 O O . SER A 1 89 ? 10.364 -4.582 -9.403 1.00 85.31 89 SER A O 1
ATOM 708 N N . VAL A 1 90 ? 10.486 -6.805 -9.735 1.00 88.31 90 VAL A N 1
ATOM 709 C CA . VAL A 1 90 ? 11.457 -7.061 -8.656 1.00 88.31 90 VAL A CA 1
ATOM 710 C C . VAL A 1 90 ? 12.787 -6.358 -8.941 1.00 88.31 90 VAL A C 1
ATOM 712 O O . VAL A 1 90 ? 13.388 -5.761 -8.054 1.00 88.31 90 VAL A O 1
ATOM 715 N N . VAL A 1 91 ? 13.250 -6.376 -10.194 1.00 93.19 91 VAL A N 1
ATOM 716 C CA . VAL A 1 91 ? 14.498 -5.697 -10.576 1.00 93.19 91 VAL A CA 1
ATOM 717 C C . VAL A 1 91 ? 14.392 -4.181 -10.394 1.00 93.19 91 VAL A C 1
ATOM 719 O O . VAL A 1 91 ? 15.352 -3.563 -9.936 1.00 93.19 91 VAL A O 1
ATOM 722 N N . LYS A 1 92 ? 13.244 -3.572 -10.716 1.00 89.69 92 LYS A N 1
ATOM 723 C CA . LYS A 1 92 ? 13.025 -2.132 -10.500 1.00 89.69 92 LYS A CA 1
ATOM 724 C C . LYS A 1 92 ? 13.099 -1.759 -9.024 1.00 89.69 92 LYS A C 1
ATOM 726 O O . LYS A 1 92 ? 13.812 -0.817 -8.691 1.00 89.69 92 LYS A O 1
ATOM 731 N N . GLU A 1 93 ? 12.450 -2.535 -8.160 1.00 88.12 93 GLU A N 1
ATOM 732 C CA . GLU A 1 93 ? 12.497 -2.338 -6.707 1.00 88.12 93 GLU A CA 1
ATOM 733 C C . GLU A 1 93 ? 13.941 -2.393 -6.181 1.00 88.12 93 GLU A C 1
ATOM 735 O O . GLU A 1 93 ? 14.395 -1.483 -5.487 1.00 88.12 93 GLU A O 1
ATOM 740 N N . ILE A 1 94 ? 14.724 -3.385 -6.622 1.00 92.88 94 ILE A N 1
ATOM 741 C CA . ILE A 1 94 ? 16.147 -3.494 -6.265 1.00 92.88 94 ILE A CA 1
ATOM 742 C C . ILE A 1 94 ? 16.940 -2.260 -6.725 1.00 92.88 94 ILE A C 1
ATOM 744 O O . ILE A 1 94 ? 17.778 -1.752 -5.979 1.00 92.88 94 ILE A O 1
ATOM 748 N N . ILE A 1 95 ? 16.715 -1.766 -7.948 1.00 95.06 95 ILE A N 1
ATOM 749 C CA . ILE A 1 95 ? 17.420 -0.582 -8.470 1.00 95.06 95 ILE A CA 1
ATOM 750 C C . ILE A 1 95 ? 17.081 0.663 -7.643 1.00 95.06 95 ILE A C 1
ATOM 752 O O . ILE A 1 95 ? 17.972 1.463 -7.342 1.00 95.06 95 ILE A O 1
ATOM 756 N N . GLU A 1 96 ? 15.819 0.828 -7.252 1.00 92.38 96 GLU A N 1
ATOM 757 C CA . GLU A 1 96 ? 15.375 1.942 -6.414 1.00 92.38 96 GLU A CA 1
ATOM 758 C C . GLU A 1 96 ? 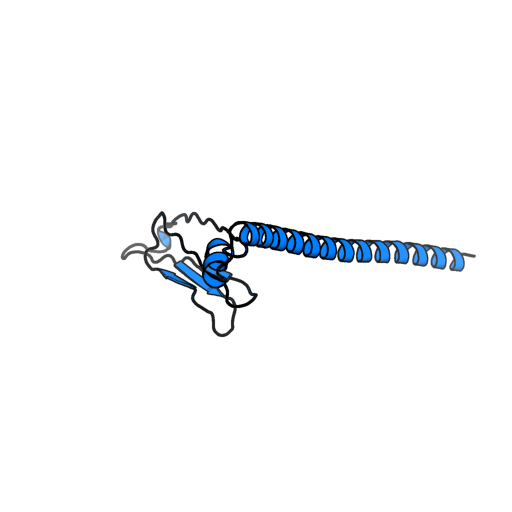16.028 1.904 -5.026 1.00 92.38 96 GLU A C 1
ATOM 760 O O . GLU A 1 96 ? 16.561 2.925 -4.566 1.00 92.38 96 GLU A O 1
ATOM 765 N N . GLU A 1 97 ? 16.090 0.726 -4.397 1.00 94.00 97 GLU A N 1
ATOM 766 C CA . GLU A 1 97 ? 16.784 0.533 -3.122 1.00 94.00 97 GLU A CA 1
ATOM 767 C C . GLU A 1 97 ? 18.294 0.772 -3.238 1.00 94.00 97 GLU A C 1
ATOM 769 O O . GLU A 1 97 ? 18.882 1.475 -2.410 1.00 94.00 97 GLU A O 1
ATOM 774 N N . MET A 1 98 ? 18.939 0.260 -4.289 1.00 95.31 98 MET A N 1
ATOM 775 C CA . MET A 1 98 ? 20.356 0.525 -4.552 1.00 95.31 98 MET A CA 1
ATOM 776 C C . MET A 1 98 ? 20.617 2.023 -4.724 1.00 95.31 98 MET A C 1
ATOM 778 O O . MET A 1 98 ? 21.567 2.553 -4.146 1.00 95.31 98 MET A O 1
ATOM 782 N N . GLY A 1 99 ? 19.749 2.737 -5.444 1.00 95.44 99 GLY A N 1
ATOM 783 C CA . GLY A 1 99 ? 19.831 4.190 -5.585 1.00 95.44 99 GLY A CA 1
ATOM 784 C C . GLY A 1 99 ? 19.646 4.925 -4.253 1.00 95.44 99 GLY A C 1
ATOM 785 O O . GLY A 1 99 ? 20.316 5.926 -3.979 1.00 95.44 99 GLY A O 1
ATOM 786 N N . TYR A 1 100 ? 18.766 4.433 -3.377 1.00 92.50 100 TYR A N 1
ATOM 787 C CA . TYR A 1 100 ? 18.646 4.939 -2.010 1.00 92.50 100 TYR A CA 1
ATOM 788 C C . TYR A 1 100 ? 19.940 4.734 -1.205 1.00 92.50 100 TYR A C 1
ATOM 790 O O . TYR A 1 100 ? 20.441 5.693 -0.604 1.00 92.50 100 TYR A O 1
ATOM 798 N N . LEU A 1 101 ? 20.518 3.530 -1.235 1.00 95.38 101 LEU A N 1
ATOM 799 C CA . LEU A 1 101 ? 21.758 3.217 -0.523 1.00 95.38 101 LEU A CA 1
ATOM 800 C C . LEU A 1 101 ? 22.949 4.022 -1.049 1.00 95.38 101 LEU A C 1
ATOM 802 O O . LEU A 1 101 ? 23.700 4.563 -0.242 1.00 95.38 101 LEU A O 1
ATOM 806 N N . GLN A 1 102 ? 23.082 4.186 -2.367 1.00 94.25 102 GLN A N 1
ATOM 807 C CA . GLN A 1 102 ? 24.124 5.019 -2.977 1.00 94.25 102 GLN A CA 1
ATOM 808 C C . GLN A 1 102 ? 24.036 6.475 -2.512 1.00 94.25 102 GLN A C 1
ATOM 810 O O . GLN A 1 102 ? 25.027 7.048 -2.071 1.00 94.25 102 GLN A O 1
ATOM 815 N N . ARG A 1 103 ? 22.838 7.077 -2.528 1.00 92.69 103 ARG A N 1
ATOM 816 C CA . ARG A 1 103 ? 22.643 8.451 -2.025 1.00 92.69 103 ARG A CA 1
ATOM 817 C C . ARG A 1 103 ? 22.992 8.577 -0.545 1.00 92.69 103 ARG A C 1
ATOM 819 O O . ARG A 1 103 ? 23.465 9.623 -0.103 1.00 92.69 103 ARG A O 1
ATOM 826 N N . ARG A 1 104 ? 22.734 7.532 0.239 1.00 91.38 104 ARG A N 1
ATOM 827 C CA . ARG A 1 104 ? 23.080 7.499 1.661 1.00 91.38 104 ARG A CA 1
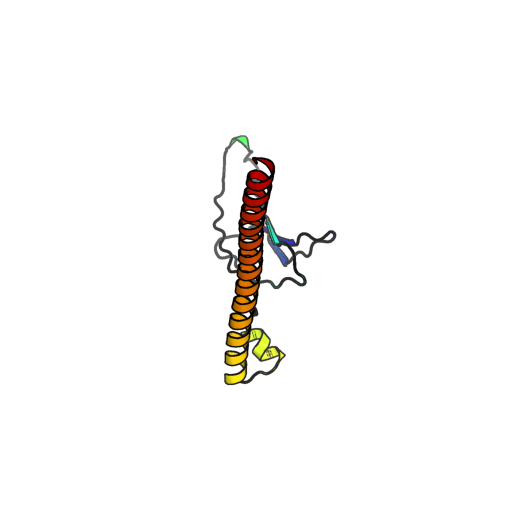ATOM 828 C C . ARG A 1 104 ? 24.589 7.351 1.876 1.00 91.38 104 ARG A C 1
ATOM 830 O O . ARG A 1 104 ? 25.119 8.048 2.736 1.00 91.38 104 ARG A O 1
ATOM 837 N N . GLU A 1 105 ? 25.261 6.500 1.106 1.00 92.31 105 GLU A N 1
ATOM 838 C CA . GLU A 1 105 ? 26.717 6.320 1.145 1.00 92.31 105 GLU A CA 1
ATOM 839 C C . GLU A 1 105 ? 27.446 7.601 0.736 1.00 92.31 105 GLU A C 1
ATOM 841 O O . GLU A 1 105 ? 28.286 8.069 1.501 1.00 92.31 105 GLU A O 1
ATOM 846 N N . ALA A 1 106 ? 27.031 8.243 -0.360 1.00 87.56 106 ALA A N 1
ATOM 847 C CA . ALA A 1 106 ? 27.582 9.522 -0.804 1.00 87.56 106 ALA A CA 1
ATOM 848 C C . ALA A 1 106 ? 27.538 10.585 0.310 1.00 87.56 106 ALA A C 1
ATOM 850 O O . ALA A 1 106 ? 28.560 11.183 0.634 1.00 87.56 106 ALA A O 1
ATOM 851 N N . ARG A 1 107 ? 26.397 10.737 1.004 1.00 83.69 107 ARG A N 1
ATO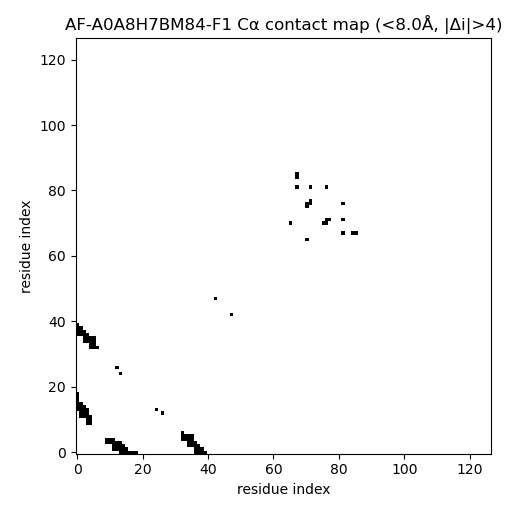M 852 C CA . ARG A 1 107 ? 26.282 11.663 2.151 1.00 83.69 107 ARG A CA 1
ATOM 853 C C . ARG A 1 107 ? 27.248 11.336 3.294 1.00 83.69 107 ARG A C 1
ATOM 855 O O . ARG A 1 107 ? 27.800 12.247 3.915 1.00 83.69 107 ARG A O 1
ATOM 862 N N . LEU A 1 108 ? 27.440 10.054 3.607 1.00 84.69 108 LEU A N 1
ATOM 863 C CA . LEU A 1 108 ? 28.381 9.630 4.649 1.00 84.69 108 LEU A CA 1
ATOM 864 C C . LEU A 1 108 ? 29.834 9.878 4.224 1.00 84.69 108 LEU A C 1
ATOM 866 O O . LEU A 1 108 ? 30.642 10.319 5.042 1.00 84.69 108 LEU A O 1
ATOM 870 N N . ARG A 1 109 ? 30.155 9.656 2.945 1.00 82.19 109 ARG A N 1
ATOM 871 C CA . ARG A 1 109 ? 31.475 9.934 2.380 1.00 82.19 109 ARG A CA 1
ATOM 872 C C . ARG A 1 109 ? 31.794 11.428 2.394 1.00 82.19 109 ARG A C 1
ATOM 874 O O . ARG A 1 109 ? 32.878 11.787 2.847 1.00 82.19 109 ARG A O 1
ATOM 881 N N . ASP A 1 110 ? 30.853 12.282 2.000 1.00 77.12 110 ASP A N 1
ATOM 882 C CA . ASP A 1 110 ? 31.024 13.742 2.008 1.00 77.12 110 ASP A CA 1
ATOM 883 C C . ASP A 1 110 ? 31.237 14.280 3.430 1.00 77.12 110 ASP A C 1
ATOM 885 O O . ASP A 1 110 ? 32.113 15.112 3.667 1.00 77.12 110 ASP A O 1
ATOM 889 N N . THR A 1 111 ? 30.505 13.740 4.410 1.00 75.19 111 THR A N 1
ATOM 890 C CA . THR A 1 111 ? 30.675 14.100 5.828 1.00 75.19 111 THR A CA 1
ATOM 891 C C . THR A 1 111 ? 32.065 13.709 6.351 1.00 75.19 111 THR A C 1
ATOM 893 O O . THR A 1 111 ? 32.696 14.469 7.091 1.00 75.19 111 THR A O 1
ATOM 896 N N . ASN A 1 112 ? 32.571 12.536 5.957 1.00 67.81 112 ASN A N 1
ATOM 897 C CA . ASN A 1 112 ? 33.897 12.060 6.358 1.00 67.81 112 ASN A CA 1
ATOM 898 C C . ASN A 1 112 ? 35.033 12.827 5.663 1.00 67.81 112 ASN A C 1
ATOM 900 O O . ASN A 1 112 ? 36.022 13.163 6.315 1.00 67.81 112 ASN A O 1
ATOM 904 N N . ALA A 1 113 ? 34.889 13.136 4.370 1.00 64.94 113 ALA A N 1
ATOM 905 C CA . ALA A 1 113 ? 35.855 13.944 3.630 1.00 64.94 113 ALA A CA 1
ATOM 906 C C . ALA A 1 113 ? 35.923 15.370 4.193 1.00 64.94 113 ALA A C 1
ATOM 908 O O . ALA A 1 113 ? 37.013 15.859 4.483 1.00 64.94 113 ALA A O 1
ATOM 909 N N . GLY A 1 114 ? 34.768 15.997 4.446 1.00 65.62 114 GLY A N 1
ATOM 910 C CA . GLY A 1 114 ? 34.683 17.313 5.081 1.00 65.62 114 GLY A CA 1
ATOM 911 C C . GLY A 1 114 ? 35.395 17.357 6.433 1.00 65.62 114 GLY A C 1
ATOM 912 O O . GLY A 1 114 ? 36.190 18.261 6.667 1.00 65.62 114 GLY A O 1
ATOM 913 N N . LYS A 1 115 ? 35.211 16.338 7.287 1.00 60.81 115 LYS A N 1
ATOM 914 C CA . LYS A 1 115 ? 35.972 16.201 8.542 1.00 60.81 115 LYS A CA 1
ATOM 915 C C . LYS A 1 115 ? 37.483 16.260 8.319 1.00 60.81 115 LYS A C 1
ATOM 917 O O . LYS A 1 115 ? 38.157 17.007 9.018 1.00 60.81 115 LYS A O 1
ATOM 922 N N . TYR A 1 116 ? 38.009 15.515 7.348 1.00 61.22 116 TYR A N 1
ATOM 923 C CA . TYR A 1 116 ? 39.449 15.467 7.078 1.00 61.22 116 TYR A CA 1
ATOM 924 C C . TYR A 1 116 ? 40.018 16.824 6.634 1.00 61.22 116 TYR A C 1
ATOM 926 O O . TYR A 1 116 ? 41.101 17.199 7.076 1.00 61.22 116 TYR A O 1
ATOM 934 N N . TYR A 1 117 ? 39.269 17.594 5.836 1.00 59.72 117 TYR A N 1
ATOM 935 C CA . TYR A 1 117 ? 39.659 18.958 5.461 1.00 59.72 117 TYR A CA 1
ATOM 936 C C . TYR A 1 117 ? 39.673 19.915 6.658 1.00 59.72 117 TYR A C 1
ATOM 938 O O . TYR A 1 117 ? 40.616 20.685 6.788 1.00 59.72 117 TYR A O 1
ATOM 946 N N . ILE A 1 118 ? 38.694 19.828 7.564 1.00 60.69 118 ILE A N 1
ATOM 947 C CA . ILE A 1 118 ? 38.656 20.672 8.773 1.00 60.69 118 ILE A CA 1
ATOM 948 C C . ILE A 1 118 ? 39.861 20.371 9.682 1.00 60.69 118 ILE A C 1
ATOM 950 O O . ILE A 1 118 ? 40.472 21.287 10.231 1.00 60.69 118 ILE A O 1
ATOM 954 N N . TYR A 1 119 ? 40.239 19.094 9.820 1.00 60.75 119 TYR A N 1
ATOM 955 C CA . TYR A 1 119 ? 41.437 18.720 10.577 1.00 60.75 119 TYR A CA 1
ATOM 956 C C . TYR A 1 119 ? 42.717 19.252 9.918 1.00 60.75 119 TYR A C 1
ATOM 958 O O . TYR A 1 119 ? 43.558 19.810 10.620 1.00 60.75 119 TYR A O 1
ATOM 966 N N . ALA A 1 120 ? 42.840 19.151 8.591 1.00 60.66 120 ALA A N 1
ATOM 967 C CA . ALA A 1 120 ? 43.998 19.659 7.855 1.00 60.66 120 ALA A CA 1
ATOM 968 C C . ALA A 1 120 ? 44.165 21.185 8.000 1.00 60.66 120 ALA A C 1
ATOM 970 O O . ALA A 1 120 ? 45.247 21.640 8.369 1.00 60.66 120 ALA A O 1
ATOM 971 N N . THR A 1 121 ? 43.091 21.968 7.837 1.00 58.72 121 THR A N 1
ATOM 972 C CA . THR A 1 121 ? 43.151 23.434 7.986 1.00 58.72 121 THR A CA 1
ATOM 973 C C . THR A 1 121 ? 43.449 23.857 9.425 1.00 58.72 121 THR A C 1
ATOM 975 O O . THR A 1 121 ? 44.242 24.765 9.646 1.00 58.72 121 THR A O 1
ATOM 978 N N . SER A 1 122 ? 42.888 23.156 10.421 1.00 58.28 122 SER A N 1
ATOM 979 C CA . SER A 1 122 ? 43.185 23.435 11.836 1.00 58.28 122 SER A CA 1
ATOM 980 C C . SER A 1 122 ? 44.645 23.149 12.211 1.00 58.28 122 SER A C 1
ATOM 982 O O . SER A 1 122 ? 45.205 23.821 13.074 1.00 58.28 122 SER A O 1
ATOM 984 N N . SER A 1 123 ? 45.284 22.174 11.55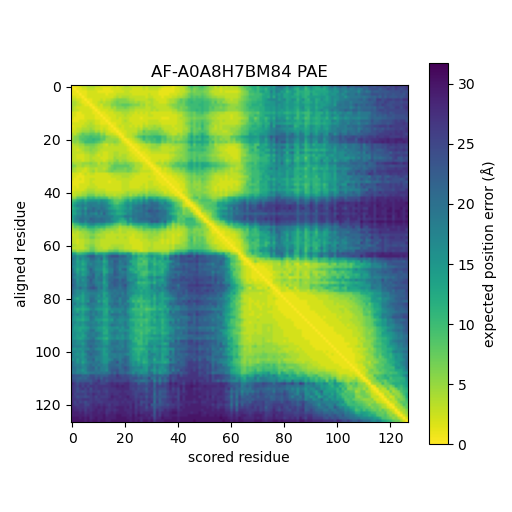2 1.00 58.06 123 SER A N 1
ATOM 985 C CA . SER A 1 123 ? 46.698 21.857 11.774 1.00 58.06 123 SER A CA 1
ATOM 986 C C . SER A 1 123 ? 47.659 22.825 11.077 1.00 58.06 123 SER A C 1
ATOM 988 O O . SER A 1 123 ? 48.744 23.060 11.599 1.00 58.06 123 SER A O 1
ATOM 990 N N . GLU A 1 124 ? 47.260 23.421 9.948 1.00 58.16 124 GLU A N 1
ATOM 991 C CA . GLU A 1 124 ? 48.047 24.448 9.247 1.00 58.16 124 GLU A CA 1
ATOM 992 C C . GLU A 1 124 ? 47.973 25.822 9.935 1.00 58.16 124 GLU A C 1
ATOM 994 O O . GLU A 1 124 ? 48.951 26.560 9.903 1.00 58.16 124 GLU A O 1
ATOM 999 N N . GLU A 1 125 ? 46.876 26.150 10.628 1.00 55.41 125 GLU A N 1
ATOM 1000 C CA . GLU A 1 125 ? 46.764 27.369 11.458 1.00 55.41 125 GLU A CA 1
ATOM 1001 C C . GLU A 1 125 ? 47.487 27.268 12.818 1.00 55.41 125 GLU A C 1
ATOM 1003 O O . GLU A 1 125 ? 47.546 28.245 13.565 1.00 55.41 125 GLU A O 1
ATOM 1008 N N . SER A 1 126 ? 48.034 26.095 13.158 1.00 50.22 126 SER A N 1
ATOM 1009 C CA . SER A 1 126 ? 48.719 25.827 14.434 1.00 50.22 126 SER A CA 1
ATOM 1010 C C . SER A 1 126 ? 50.254 25.949 14.366 1.00 50.22 126 SER A C 1
ATOM 1012 O O . SER A 1 126 ? 50.922 25.579 15.337 1.00 50.22 126 SER A O 1
ATOM 1014 N N . VAL A 1 127 ? 50.820 26.419 13.244 1.00 44.44 127 VAL A N 1
ATOM 1015 C CA . VAL A 1 127 ? 52.272 26.619 13.035 1.00 44.44 127 VAL A CA 1
ATOM 1016 C C . VAL A 1 127 ? 52.611 28.098 12.913 1.00 44.44 127 VAL A C 1
ATOM 1018 O O . VAL A 1 127 ? 51.924 28.802 12.143 1.00 44.44 127 VAL A O 1
#

Foldseek 3Di:
DWKWWPDPPIDTQDDDDPDDPPDDDDDDDPDDGDIDDDDDDDDDPPDDVVVVDDDDDDDDDDDDPDPLVVVCVVVVDDPVVSVVVVVVVVVVVVVVVVVVVVVVVVVVVVVVVVVVVVVVVVVVVVD

Organism: NCBI:txid679940

Solvent-accessible surface area (backbone atoms only — not comparable to full-atom values): 8247 Å² total; per-residue (Å²): 61,35,32,32,42,76,50,99,77,52,56,72,80,42,80,41,80,86,77,56,90,88,78,78,85,88,84,79,78,94,62,92,79,55,77,48,79,46,80,73,89,78,73,58,94,94,58,55,83,90,71,66,84,76,79,91,78,91,82,86,85,84,89,75,79,78,65,58,75,58,48,30,64,75,71,65,46,51,78,68,56,45,53,49,51,55,51,52,52,54,52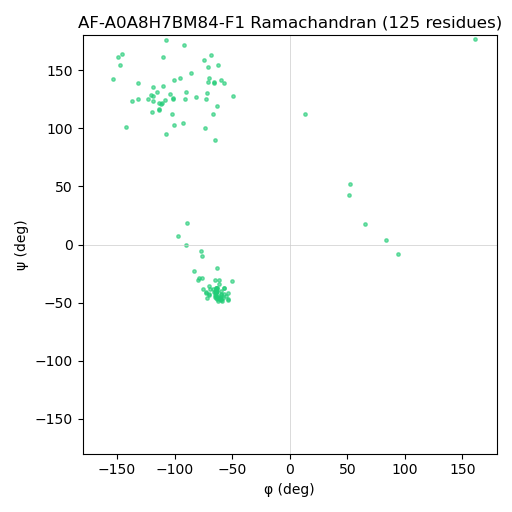,51,53,51,51,53,51,50,52,51,50,49,59,51,49,52,54,53,51,52,54,53,52,52,50,54,52,55,54,53,54,57,58,61,74,71,109

InterPro domains:
  IPR009038 GOLD domain [PF01105] (9-112)

Radius of gyration: 25.91 Å; Cα contacts (8 Å, |Δi|>4): 59; chains: 1; bounding box: 80×44×55 Å

Secondary structure (DSSP, 8-state):
-EEEESSSS--EEEE-SS--TT-------SSSS-EEEE----PPTT--GGG-------------S--HHHHHHHTT--HHHHHHHHHHHHHHHHHHHHHHHHHHHHHHHHHHHHHHHHHHHHHHTT-